Protein AF-A0A2M6ZYE4-F1 (afdb_monomer_lite)

pLDDT: mean 93.28, std 6.89, range [60.97, 98.62]

Sequence (142 aa):
IAAMAGGTSIGAAHPVAIGPSGGEMPEVMEKKVTEYSVAWIRGIAEERGRNVDWAESAVRESASLTDKDALEQNVIDIRADSLNSLLEQIDGMIVEIDGEEITLETKGYRVRENGMSLIERFLHAISDPNIAYILLSVGSLG

Foldseek 3Di:
DFEDEAPDKDFLQADADDDPVRDGDDPVVSVVVLVVQLVVQLVVCVVVVAQSVVSNCSHPVVDMDGNVVCCVRRVGVYYANDPVRVLVVQQQPWDADPNDTDGDHSPPDDDDDDDDDPVRVVVVQCVPVVSVVVVVVVVVVD

Secondary structure (DSSP, 8-state):
--EE-TT-EEE--------TT-PPPPHHHHHHHHHHHHHHHHHHHHHTT--HHHHHHHHHS--EEEHHHHHHTTS-SEE-SSHHHHHHHHTT-EEEETTEEEE---TTPPP---PPPHHHHHHHHHTSHHHHHHHHHHHHT-

Structure (mmCIF, N/CA/C/O backbone):
data_AF-A0A2M6ZYE4-F1
#
_entry.id   AF-A0A2M6ZYE4-F1
#
loop_
_atom_site.group_PDB
_atom_site.id
_atom_site.type_symbol
_atom_site.label_atom_id
_atom_site.label_alt_id
_atom_site.label_comp_id
_atom_site.label_asym_id
_atom_site.label_entity_id
_atom_site.label_seq_id
_atom_site.pdbx_PDB_ins_code
_atom_site.Cartn_x
_atom_site.Cartn_y
_atom_site.Cartn_z
_atom_site.occupancy
_atom_site.B_iso_or_equiv
_atom_site.auth_seq_id
_atom_site.auth_comp_id
_atom_site.auth_asym_id
_atom_site.auth_atom_id
_atom_site.pdbx_PDB_model_num
ATOM 1 N N . ILE A 1 1 ? -9.418 3.472 5.446 1.00 93.31 1 ILE A N 1
ATOM 2 C CA . ILE A 1 1 ? -8.734 2.494 6.320 1.00 93.31 1 ILE A CA 1
ATOM 3 C C . ILE A 1 1 ? -7.879 1.579 5.456 1.00 93.31 1 ILE A C 1
ATOM 5 O O . ILE A 1 1 ? -8.408 1.007 4.509 1.00 93.31 1 ILE A O 1
ATOM 9 N N . ALA A 1 2 ? -6.586 1.471 5.745 1.00 96.00 2 ALA A N 1
ATOM 10 C CA . ALA A 1 2 ? -5.660 0.526 5.128 1.00 96.00 2 ALA A CA 1
ATOM 11 C C . ALA A 1 2 ? -5.331 -0.587 6.131 1.00 96.00 2 ALA A C 1
ATOM 13 O O . ALA A 1 2 ? -4.981 -0.300 7.276 1.00 96.00 2 ALA A O 1
ATOM 14 N N . ALA A 1 3 ? -5.452 -1.847 5.712 1.00 97.50 3 ALA A N 1
ATOM 15 C CA . ALA A 1 3 ? -5.233 -2.997 6.580 1.00 97.50 3 ALA A CA 1
ATOM 16 C C . ALA A 1 3 ? -4.391 -4.079 5.898 1.00 97.50 3 ALA A C 1
ATOM 18 O O . ALA A 1 3 ? -4.515 -4.296 4.693 1.00 97.50 3 ALA A O 1
ATOM 19 N N . MET A 1 4 ? -3.568 -4.775 6.682 1.00 98.25 4 MET A N 1
ATOM 20 C CA . MET A 1 4 ? -2.747 -5.902 6.229 1.00 98.25 4 MET A CA 1
ATOM 21 C C . MET A 1 4 ? -2.965 -7.133 7.107 1.00 98.25 4 MET A C 1
ATOM 23 O O . MET A 1 4 ? -3.203 -7.028 8.311 1.00 98.25 4 MET A O 1
ATOM 27 N N . ALA A 1 5 ? -2.863 -8.313 6.497 1.00 97.88 5 ALA A N 1
ATOM 28 C CA . ALA A 1 5 ? -2.861 -9.577 7.222 1.00 97.88 5 ALA A CA 1
ATOM 29 C C . ALA A 1 5 ? -1.446 -9.946 7.681 1.00 97.88 5 ALA A C 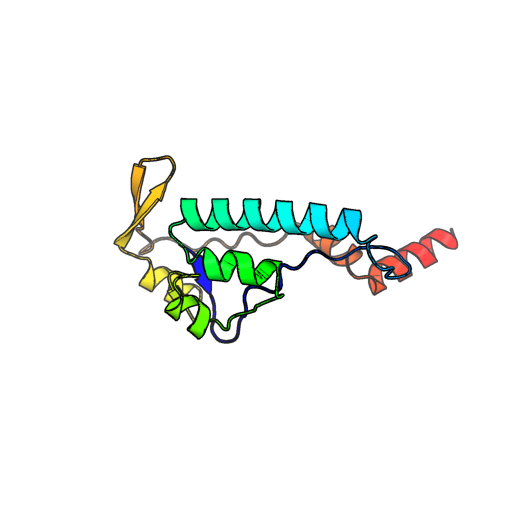1
ATOM 31 O O . ALA A 1 5 ? -0.456 -9.535 7.069 1.00 97.88 5 ALA A O 1
ATOM 32 N N . GLY A 1 6 ? -1.345 -10.751 8.739 1.00 96.31 6 GLY A N 1
ATOM 33 C CA . GLY A 1 6 ? -0.063 -11.257 9.220 1.00 96.31 6 GLY A CA 1
ATOM 34 C C . GLY A 1 6 ? 0.726 -11.993 8.134 1.00 96.31 6 GLY A C 1
ATOM 35 O O . GLY A 1 6 ? 0.194 -12.897 7.494 1.00 96.31 6 GLY A O 1
ATOM 36 N N . GLY A 1 7 ? 1.999 -11.631 7.949 1.00 95.94 7 GLY A N 1
ATOM 37 C CA . GLY A 1 7 ? 2.887 -12.263 6.969 1.00 95.94 7 GLY A CA 1
ATOM 38 C C . GLY A 1 7 ? 2.777 -11.704 5.547 1.00 95.94 7 GLY A C 1
ATOM 39 O O . GLY A 1 7 ? 3.369 -12.272 4.632 1.00 95.94 7 GLY A O 1
ATOM 40 N N . THR A 1 8 ? 2.035 -10.612 5.349 1.00 97.56 8 THR A N 1
ATOM 41 C CA . THR A 1 8 ? 2.003 -9.875 4.077 1.00 97.56 8 THR A CA 1
ATOM 42 C C . THR A 1 8 ? 3.063 -8.771 4.035 1.00 97.56 8 THR A C 1
ATOM 44 O O . THR A 1 8 ? 3.622 -8.382 5.063 1.00 97.56 8 THR A O 1
ATOM 47 N N . SER A 1 9 ? 3.346 -8.263 2.836 1.00 97.88 9 SER A N 1
ATOM 48 C CA . SER A 1 9 ? 4.264 -7.146 2.611 1.00 97.88 9 SER A CA 1
ATOM 49 C C . SER A 1 9 ? 3.651 -6.072 1.712 1.00 97.88 9 SER A C 1
ATOM 51 O O . SER A 1 9 ? 2.699 -6.326 0.972 1.00 97.88 9 SER A O 1
ATOM 53 N N . ILE A 1 10 ? 4.207 -4.863 1.788 1.00 98.12 10 ILE A N 1
ATOM 54 C CA . ILE A 1 10 ? 3.851 -3.714 0.947 1.00 98.12 10 ILE A CA 1
ATOM 55 C C . ILE A 1 10 ? 5.118 -2.934 0.572 1.00 98.12 10 ILE A C 1
ATOM 57 O O . ILE A 1 10 ? 6.051 -2.863 1.371 1.00 98.12 10 ILE A O 1
ATOM 61 N N . GLY A 1 11 ? 5.161 -2.353 -0.629 1.00 97.31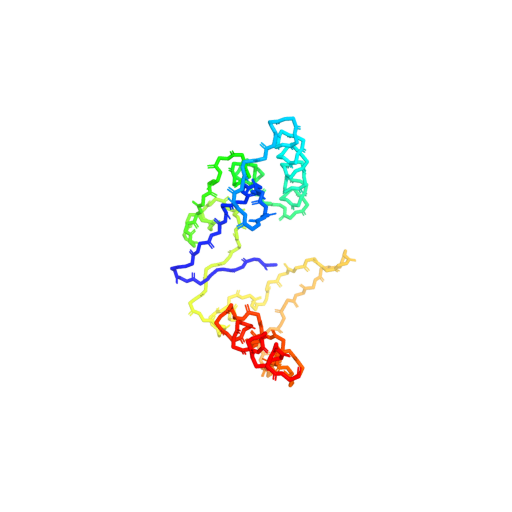 11 GLY A N 1
ATOM 62 C CA . GLY A 1 11 ? 6.307 -1.592 -1.139 1.00 97.31 11 GLY A CA 1
ATOM 63 C C . GLY A 1 11 ? 6.803 -2.129 -2.482 1.00 97.31 11 GLY A C 1
ATOM 64 O O . GLY A 1 11 ? 5.986 -2.546 -3.301 1.00 97.31 11 GLY A O 1
ATOM 65 N N . ALA A 1 12 ? 8.122 -2.103 -2.704 1.00 96.88 12 ALA A N 1
ATOM 66 C CA . ALA A 1 12 ? 8.778 -2.528 -3.949 1.00 96.88 12 ALA A CA 1
ATOM 67 C C . ALA A 1 12 ? 8.144 -1.905 -5.209 1.00 96.88 12 ALA A C 1
ATOM 69 O O . ALA A 1 12 ? 7.910 -2.574 -6.213 1.00 96.88 12 ALA A O 1
ATOM 70 N N . ALA A 1 13 ? 7.856 -0.606 -5.150 1.00 96.81 13 ALA A N 1
ATOM 71 C CA . ALA A 1 13 ? 7.135 0.128 -6.185 1.00 96.81 13 ALA A CA 1
ATOM 72 C C . ALA A 1 13 ? 8.067 0.755 -7.243 1.00 96.81 13 ALA A C 1
ATOM 74 O O . ALA A 1 13 ? 7.669 1.688 -7.943 1.00 96.81 13 ALA A O 1
ATOM 75 N N . HIS A 1 14 ? 9.312 0.281 -7.348 1.00 95.75 14 HIS A N 1
ATOM 76 C CA . HIS A 1 14 ? 10.268 0.794 -8.324 1.00 95.75 14 HIS A CA 1
ATOM 77 C C . HIS A 1 14 ? 9.818 0.448 -9.755 1.00 95.75 14 HIS A C 1
ATOM 79 O O . HIS A 1 14 ? 9.535 -0.722 -10.034 1.00 95.75 14 HIS A O 1
ATOM 85 N N . PRO A 1 15 ? 9.728 1.426 -10.675 1.00 93.56 15 PRO A N 1
ATOM 86 C CA . PRO A 1 15 ? 9.292 1.168 -12.042 1.00 93.56 15 PRO A CA 1
ATOM 87 C C . PRO A 1 15 ? 10.272 0.265 -12.793 1.00 93.56 15 PRO A C 1
ATOM 89 O O . PRO A 1 15 ? 11.482 0.457 -12.734 1.00 93.56 15 PRO A O 1
ATOM 92 N N . VAL A 1 16 ? 9.745 -0.685 -13.564 1.00 91.00 16 VAL A N 1
ATOM 93 C CA . VAL A 1 16 ? 10.547 -1.591 -14.400 1.00 91.00 16 VAL A CA 1
ATOM 94 C C . VAL A 1 16 ? 10.051 -1.585 -15.841 1.00 91.00 16 VAL A C 1
ATOM 96 O O . VAL A 1 16 ? 8.873 -1.343 -16.114 1.00 91.00 16 VAL A O 1
ATOM 99 N N . ALA A 1 17 ? 10.948 -1.852 -16.789 1.00 88.00 17 ALA A N 1
ATOM 100 C CA . ALA A 1 17 ? 10.570 -2.035 -18.184 1.00 88.00 17 ALA A CA 1
ATOM 101 C C . ALA A 1 17 ? 9.899 -3.403 -18.386 1.00 88.00 17 ALA A C 1
ATOM 103 O O . ALA A 1 17 ? 10.386 -4.428 -17.913 1.00 88.00 17 ALA A O 1
ATOM 104 N N . ILE A 1 18 ? 8.790 -3.422 -19.130 1.00 77.31 18 ILE A N 1
ATOM 105 C CA . ILE A 1 18 ? 8.085 -4.650 -19.512 1.00 77.31 18 ILE A CA 1
ATOM 106 C C . ILE A 1 18 ? 8.292 -4.872 -21.012 1.00 77.31 18 ILE A C 1
ATOM 108 O O . ILE A 1 18 ? 7.924 -4.031 -21.830 1.00 77.31 18 ILE A O 1
ATOM 112 N N . GLY A 1 19 ? 8.871 -6.014 -21.383 1.00 73.75 19 GLY A N 1
ATOM 113 C CA . GLY A 1 19 ? 9.073 -6.401 -22.778 1.00 73.75 19 GLY A CA 1
ATOM 114 C C . GLY A 1 19 ? 9.538 -7.855 -22.918 1.00 73.75 19 GLY A C 1
ATOM 115 O O . GLY A 1 19 ? 10.086 -8.407 -21.964 1.00 73.75 19 GLY A O 1
ATOM 116 N N . PRO A 1 20 ? 9.348 -8.487 -24.093 1.00 60.97 20 PRO A N 1
ATOM 117 C CA . PRO A 1 20 ? 9.603 -9.919 -24.314 1.00 60.97 20 PRO A CA 1
ATOM 118 C C . PRO A 1 20 ? 11.057 -10.359 -24.082 1.00 60.97 20 PRO A C 1
ATOM 120 O O . PRO A 1 20 ? 11.317 -11.544 -23.906 1.00 60.97 20 PRO A O 1
ATOM 123 N N . SER A 1 21 ? 12.000 -9.421 -24.064 1.00 62.53 21 SER A N 1
ATOM 124 C CA . SER A 1 21 ? 13.420 -9.658 -23.793 1.00 62.53 21 SER A CA 1
ATOM 125 C C . SER A 1 21 ? 13.889 -9.142 -22.426 1.00 62.53 21 SER A C 1
ATOM 127 O O . SER A 1 21 ? 15.079 -9.236 -22.148 1.00 62.53 21 SER A O 1
ATOM 129 N N . GLY A 1 22 ? 12.996 -8.606 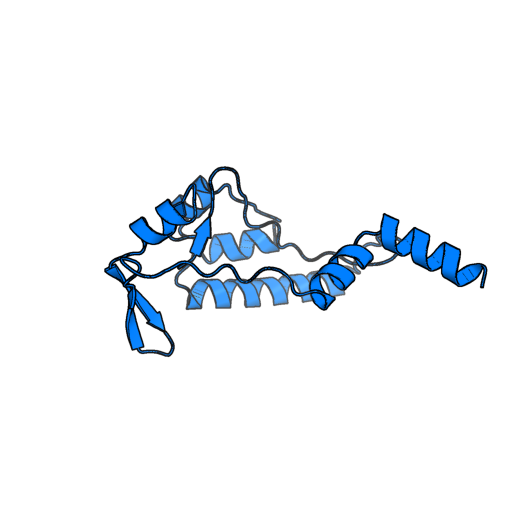-21.579 1.00 64.00 22 GLY A N 1
ATOM 130 C CA . GLY A 1 22 ? 13.362 -8.095 -20.249 1.00 64.00 22 GLY A CA 1
ATOM 131 C C . GLY A 1 22 ? 14.459 -7.025 -20.290 1.00 64.00 22 GLY A C 1
ATOM 132 O O . GLY A 1 22 ? 15.384 -7.064 -19.487 1.00 64.00 22 GLY A O 1
ATOM 133 N N . GLY A 1 23 ? 14.408 -6.134 -21.286 1.00 72.19 23 GLY A N 1
ATOM 134 C CA . GLY A 1 23 ? 15.452 -5.136 -21.519 1.00 72.19 23 GLY A CA 1
ATOM 135 C C . GLY A 1 23 ? 15.465 -4.015 -20.479 1.00 72.19 23 GLY A C 1
ATOM 136 O O . GLY A 1 23 ? 14.431 -3.684 -19.903 1.00 72.19 23 GLY A O 1
ATOM 137 N N . GLU A 1 24 ? 16.634 -3.407 -20.280 1.00 79.00 24 GLU A N 1
ATOM 138 C CA . GLU A 1 24 ? 16.806 -2.234 -19.419 1.00 79.00 24 GLU A CA 1
ATOM 139 C C . GLU A 1 24 ? 16.076 -1.009 -19.988 1.00 79.00 24 GLU A C 1
ATOM 141 O O . GLU A 1 24 ? 16.009 -0.792 -21.204 1.00 79.00 24 GLU A O 1
ATOM 146 N N . MET A 1 25 ? 15.522 -0.188 -19.096 1.00 85.25 25 MET A N 1
ATOM 147 C CA . MET A 1 25 ? 14.922 1.085 -19.477 1.00 85.25 25 MET A CA 1
ATOM 148 C C . MET A 1 25 ? 16.039 2.092 -19.794 1.00 85.25 25 MET A C 1
ATOM 150 O O . MET A 1 25 ? 16.998 2.179 -19.033 1.00 85.25 25 MET A O 1
ATOM 154 N N . PRO A 1 26 ? 15.950 2.890 -20.876 1.00 90.56 26 PRO A N 1
ATOM 155 C CA . PRO A 1 26 ? 16.921 3.957 -21.101 1.00 90.56 26 PRO A CA 1
ATOM 156 C C . PRO A 1 26 ? 16.969 4.911 -19.899 1.00 90.56 26 PRO A C 1
ATOM 158 O O . PRO A 1 26 ? 15.919 5.379 -19.464 1.00 90.56 26 PRO A O 1
ATOM 161 N N . GLU A 1 27 ? 18.164 5.271 -19.425 1.00 91.12 27 GLU A N 1
ATOM 162 C CA . GLU A 1 27 ? 18.382 6.051 -18.188 1.00 91.12 27 GLU A CA 1
ATOM 163 C C . GLU A 1 27 ? 17.528 7.335 -18.108 1.00 91.12 27 GLU A C 1
ATOM 165 O O . GLU A 1 27 ? 16.931 7.661 -17.083 1.00 91.12 27 GLU A O 1
ATOM 170 N N . VAL A 1 28 ? 17.400 8.067 -19.222 1.00 94.06 28 VAL A N 1
ATOM 171 C CA . VAL A 1 28 ? 16.574 9.290 -19.288 1.00 94.06 28 VAL A CA 1
ATOM 172 C C . VAL A 1 28 ? 15.090 8.991 -19.059 1.00 94.06 28 VAL A C 1
ATOM 174 O O . VAL A 1 28 ? 14.375 9.812 -18.483 1.00 94.06 28 VAL A O 1
ATOM 177 N N . MET A 1 29 ? 14.608 7.849 -19.548 1.00 92.56 29 MET A N 1
ATOM 178 C CA . MET A 1 29 ? 13.227 7.415 -19.366 1.00 92.56 29 MET A CA 1
ATOM 179 C C . MET A 1 29 ? 13.010 6.904 -17.945 1.00 92.56 29 MET A C 1
ATOM 181 O O . MET A 1 29 ? 12.065 7.355 -17.305 1.00 92.56 29 MET A O 1
ATOM 185 N N . GLU A 1 30 ? 13.915 6.066 -17.440 1.00 93.50 30 GLU A N 1
ATOM 186 C CA . GLU A 1 30 ? 13.899 5.570 -16.061 1.00 93.50 30 GLU A CA 1
ATOM 187 C C . GLU A 1 30 ? 13.804 6.729 -15.071 1.00 93.50 30 GLU A C 1
ATOM 189 O O . GLU A 1 30 ? 12.855 6.810 -14.295 1.00 93.50 30 GLU A O 1
ATOM 194 N N . LYS A 1 31 ? 14.698 7.717 -15.192 1.00 95.50 31 LYS A N 1
ATOM 195 C CA . LYS A 1 31 ? 14.672 8.909 -14.344 1.00 95.50 31 LYS A CA 1
ATOM 196 C C . LYS A 1 31 ? 13.325 9.626 -14.401 1.00 95.50 31 LYS A C 1
ATOM 198 O O . LYS A 1 31 ? 12.769 9.967 -13.365 1.00 95.50 31 LYS A O 1
ATOM 203 N N . LYS A 1 32 ? 12.772 9.860 -15.595 1.00 96.06 32 LYS A N 1
ATOM 204 C CA . LYS A 1 32 ? 11.481 10.557 -15.740 1.00 96.06 32 LYS A CA 1
ATOM 205 C C . LYS A 1 32 ? 10.329 9.790 -15.094 1.00 96.06 32 LYS A C 1
ATOM 207 O O . LYS A 1 32 ? 9.495 10.409 -14.438 1.00 96.06 32 LYS A O 1
ATOM 212 N N . VAL A 1 33 ? 10.277 8.473 -15.292 1.00 96.44 33 VAL A N 1
ATOM 213 C CA . VAL A 1 33 ? 9.218 7.618 -14.742 1.00 96.44 33 VAL A CA 1
ATOM 214 C C . VAL A 1 33 ? 9.345 7.526 -13.223 1.00 96.44 33 VAL A C 1
ATOM 216 O O . VAL A 1 33 ? 8.339 7.661 -12.528 1.00 96.44 33 VAL A O 1
ATOM 219 N N . THR A 1 34 ? 10.562 7.381 -12.699 1.00 97.19 34 THR A N 1
ATOM 220 C CA . THR A 1 34 ? 10.829 7.350 -11.257 1.00 97.19 34 THR A CA 1
ATOM 221 C C . THR A 1 34 ? 10.468 8.675 -10.593 1.00 97.19 34 THR A C 1
ATOM 223 O O . THR A 1 34 ? 9.706 8.665 -9.633 1.00 97.19 34 THR A O 1
ATOM 226 N N . GLU A 1 35 ? 10.909 9.824 -11.122 1.00 98.12 35 GLU A N 1
ATOM 227 C CA . GLU A 1 35 ? 10.552 11.138 -10.555 1.00 98.12 35 GLU A CA 1
ATOM 228 C C . GLU A 1 35 ? 9.036 11.379 -10.555 1.00 98.12 35 GLU A C 1
ATOM 230 O O . GLU A 1 35 ? 8.479 11.863 -9.569 1.00 98.12 35 GLU A O 1
ATOM 235 N N . TYR A 1 36 ? 8.347 11.005 -11.638 1.00 98.19 36 TYR A N 1
ATOM 236 C CA . TYR A 1 36 ? 6.889 11.095 -11.695 1.00 98.19 36 TYR A CA 1
ATOM 237 C C . TYR A 1 36 ? 6.221 10.190 -10.652 1.00 98.19 36 TYR A C 1
ATOM 239 O O . TYR A 1 36 ? 5.333 10.636 -9.928 1.00 98.19 36 TYR A O 1
ATOM 247 N N . SER A 1 37 ? 6.666 8.937 -10.548 1.00 98.31 37 SER A N 1
ATOM 248 C CA . SER A 1 37 ? 6.103 7.952 -9.617 1.00 98.31 37 SER A CA 1
ATOM 249 C C . SER A 1 37 ? 6.318 8.366 -8.161 1.00 98.31 37 SER A C 1
ATOM 251 O O . SER A 1 37 ? 5.412 8.212 -7.348 1.00 98.31 37 SER A O 1
ATOM 253 N N . VAL A 1 38 ? 7.474 8.963 -7.845 1.00 98.56 38 VAL A N 1
ATOM 254 C CA . VAL A 1 38 ? 7.764 9.550 -6.529 1.00 98.56 38 VAL A CA 1
ATOM 255 C C . VAL A 1 38 ? 6.808 10.696 -6.223 1.00 98.56 38 VAL A C 1
ATOM 257 O O . VAL A 1 38 ? 6.176 10.696 -5.171 1.00 98.56 38 VAL A O 1
ATOM 260 N N . ALA A 1 39 ? 6.654 11.660 -7.134 1.00 98.62 39 ALA A N 1
ATOM 261 C CA . ALA A 1 39 ? 5.723 12.767 -6.922 1.00 98.62 39 ALA A CA 1
ATOM 262 C C . ALA A 1 39 ? 4.281 12.267 -6.724 1.00 98.62 39 ALA A C 1
ATOM 264 O O . ALA A 1 39 ? 3.562 12.758 -5.855 1.00 98.62 39 ALA A O 1
ATOM 265 N N . TRP A 1 40 ? 3.878 11.256 -7.497 1.00 98.50 40 TRP A N 1
ATOM 266 C CA . TRP A 1 40 ? 2.545 10.671 -7.424 1.00 98.50 40 TRP A CA 1
ATOM 267 C C . TRP A 1 40 ? 2.289 9.937 -6.102 1.00 98.50 40 TRP A C 1
ATOM 269 O O . TRP A 1 40 ? 1.297 10.225 -5.432 1.00 98.50 40 TRP A O 1
ATOM 279 N N . ILE A 1 41 ? 3.187 9.036 -5.684 1.00 98.44 41 ILE A N 1
ATOM 280 C CA . ILE A 1 41 ? 3.004 8.270 -4.443 1.00 98.44 41 ILE A CA 1
ATOM 281 C C . ILE A 1 41 ? 3.086 9.166 -3.203 1.00 98.44 41 ILE A C 1
ATOM 283 O O . ILE A 1 41 ? 2.337 8.954 -2.251 1.00 98.44 41 ILE A O 1
ATOM 287 N N . ARG A 1 42 ? 3.938 10.201 -3.229 1.00 98.56 42 ARG A N 1
ATOM 288 C CA . ARG A 1 42 ? 4.011 11.203 -2.160 1.00 98.56 42 ARG A CA 1
ATOM 289 C C . ARG A 1 42 ? 2.693 11.955 -2.022 1.00 98.56 42 ARG A C 1
ATOM 291 O O . ARG A 1 42 ? 2.192 12.054 -0.911 1.00 98.56 42 ARG A O 1
ATOM 298 N N . GLY A 1 43 ? 2.100 12.401 -3.133 1.00 98.38 43 GLY A N 1
ATOM 299 C CA . GLY A 1 43 ? 0.796 13.071 -3.119 1.00 98.38 43 GLY A CA 1
ATOM 300 C C . GLY A 1 43 ? -0.310 12.194 -2.524 1.00 98.38 43 GLY A C 1
ATOM 301 O O . GLY A 1 43 ? -1.074 12.659 -1.683 1.00 98.38 43 GLY A O 1
ATOM 302 N N . ILE A 1 44 ? -0.342 10.902 -2.878 1.00 97.19 44 ILE A N 1
ATOM 303 C CA . ILE A 1 44 ? -1.275 9.938 -2.271 1.00 97.19 44 ILE A CA 1
ATOM 304 C C . ILE A 1 44 ? -1.007 9.795 -0.767 1.00 97.19 44 ILE A C 1
ATOM 306 O O . ILE A 1 44 ? -1.947 9.791 0.024 1.00 97.19 44 ILE A O 1
ATOM 310 N N . ALA A 1 45 ? 0.255 9.657 -0.356 1.00 98.00 45 ALA A N 1
ATOM 311 C CA . ALA A 1 45 ? 0.606 9.510 1.052 1.00 98.00 45 ALA A CA 1
ATOM 312 C C . ALA A 1 45 ? 0.218 10.755 1.868 1.00 98.00 45 ALA A C 1
ATOM 314 O O . ALA A 1 45 ? -0.371 10.608 2.934 1.00 98.00 45 ALA A O 1
ATOM 315 N N . GLU A 1 46 ? 0.475 11.957 1.349 1.00 97.69 46 GLU A N 1
ATOM 316 C CA . GLU A 1 46 ? 0.108 13.235 1.970 1.00 97.69 46 GLU A CA 1
ATOM 317 C C . GLU A 1 46 ? -1.413 13.368 2.129 1.00 97.69 46 GLU A C 1
ATOM 319 O O . GLU A 1 46 ? -1.891 13.614 3.236 1.00 97.69 46 GLU A O 1
ATOM 324 N N . GLU A 1 47 ? -2.183 13.119 1.064 1.00 94.69 47 GLU A N 1
ATOM 325 C CA . GLU A 1 47 ? -3.654 13.165 1.089 1.00 94.69 47 GLU A CA 1
ATOM 326 C C . GLU A 1 47 ? -4.247 12.160 2.089 1.00 94.69 47 GLU A C 1
ATOM 328 O O . GLU A 1 47 ? -5.269 12.414 2.722 1.00 94.69 47 GLU A O 1
ATOM 333 N N . ARG A 1 48 ? -3.590 11.009 2.263 1.00 93.31 48 ARG A N 1
ATOM 334 C CA . ARG A 1 48 ? -4.034 9.933 3.159 1.00 93.31 48 ARG A CA 1
ATOM 335 C C . ARG A 1 48 ? -3.434 10.015 4.567 1.00 93.31 48 ARG A C 1
ATOM 337 O O . ARG A 1 48 ? -3.693 9.109 5.359 1.00 93.31 48 ARG A O 1
ATOM 344 N N . GLY A 1 49 ? -2.624 11.033 4.873 1.00 95.19 49 GLY A N 1
ATOM 345 C CA . GLY A 1 49 ? -1.959 11.185 6.174 1.00 95.19 49 GLY A CA 1
ATOM 346 C C . GLY A 1 49 ? -0.972 10.059 6.512 1.00 95.19 49 GLY A C 1
ATOM 347 O O . GLY A 1 49 ? -0.855 9.658 7.672 1.00 95.19 49 GLY A O 1
ATOM 348 N N . ARG A 1 50 ? -0.292 9.508 5.502 1.00 97.62 50 ARG A N 1
ATOM 349 C CA . ARG A 1 50 ? 0.671 8.400 5.616 1.00 97.62 50 ARG A CA 1
ATOM 350 C C . ARG A 1 50 ? 2.108 8.880 5.591 1.00 97.62 50 ARG A C 1
ATOM 352 O O . ARG A 1 50 ? 2.403 10.015 5.236 1.00 97.62 50 ARG A O 1
ATOM 359 N N . ASN A 1 51 ? 3.015 7.979 5.950 1.00 98.25 51 ASN A N 1
ATOM 360 C CA . ASN A 1 51 ? 4.447 8.232 5.900 1.00 98.25 51 ASN A CA 1
ATOM 361 C C . ASN A 1 51 ? 4.942 8.455 4.462 1.00 98.2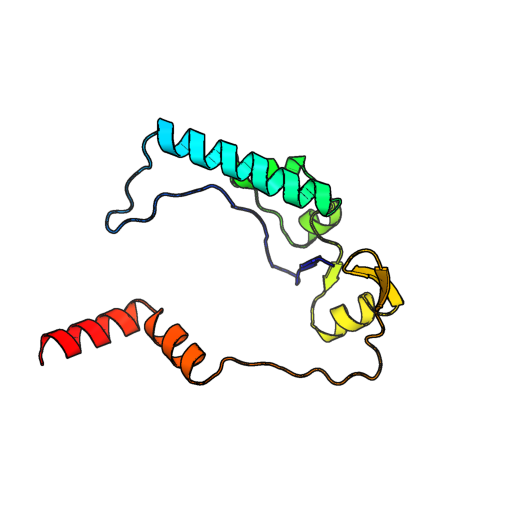5 51 ASN A C 1
ATOM 363 O O . ASN A 1 51 ? 5.130 7.522 3.680 1.00 98.25 51 ASN A O 1
ATOM 367 N N . VAL A 1 52 ? 5.141 9.731 4.144 1.00 98.56 52 VAL A N 1
ATOM 368 C CA . VAL A 1 52 ? 5.539 10.231 2.826 1.00 98.56 52 VAL A CA 1
ATOM 369 C C . VAL A 1 52 ? 6.975 9.838 2.481 1.00 98.56 52 VAL A C 1
ATOM 371 O O . VAL A 1 52 ? 7.255 9.489 1.335 1.00 98.56 52 VAL A O 1
ATOM 374 N N . ASP A 1 53 ? 7.872 9.852 3.467 1.00 98.38 53 ASP A N 1
ATOM 375 C CA . ASP A 1 53 ? 9.286 9.527 3.265 1.00 98.38 53 ASP A CA 1
ATOM 376 C C . ASP A 1 53 ? 9.456 8.046 2.919 1.00 98.38 53 ASP A C 1
ATOM 378 O O . ASP A 1 53 ? 10.164 7.690 1.974 1.00 98.38 53 ASP A O 1
ATOM 382 N N . TRP A 1 54 ? 8.731 7.175 3.626 1.00 98.31 54 TRP A N 1
ATOM 383 C CA . TRP A 1 54 ? 8.674 5.765 3.266 1.00 98.31 54 TRP A CA 1
ATOM 384 C C . TRP A 1 54 ? 8.059 5.559 1.877 1.00 98.31 54 TRP A C 1
ATOM 386 O O . TRP A 1 54 ? 8.588 4.780 1.087 1.00 98.31 54 TRP A O 1
ATOM 396 N N . ALA A 1 55 ? 6.967 6.260 1.556 1.00 98.38 55 ALA A N 1
ATOM 397 C CA . ALA A 1 55 ? 6.306 6.131 0.259 1.00 98.38 55 ALA A CA 1
ATOM 398 C C . ALA A 1 55 ? 7.253 6.476 -0.906 1.00 98.38 55 ALA A C 1
ATOM 400 O O . ALA A 1 55 ? 7.270 5.782 -1.923 1.00 98.38 55 ALA A O 1
ATOM 401 N N . GLU A 1 56 ? 8.092 7.502 -0.744 1.00 98.50 56 GLU A N 1
ATOM 402 C CA . GLU A 1 56 ? 9.153 7.827 -1.698 1.00 98.50 56 GLU A CA 1
ATOM 403 C C . GLU A 1 56 ? 10.227 6.731 -1.776 1.00 98.50 56 GLU A C 1
ATOM 405 O O . GLU A 1 56 ? 10.581 6.299 -2.877 1.00 98.50 56 GLU A O 1
ATOM 410 N N . SER A 1 57 ? 10.717 6.246 -0.631 1.00 98.44 57 SER A N 1
ATOM 411 C CA . SER A 1 57 ? 11.707 5.159 -0.563 1.00 98.44 57 SER A CA 1
ATOM 412 C C . SER A 1 57 ? 11.195 3.866 -1.219 1.00 98.44 57 SER A C 1
ATOM 414 O O . SER A 1 57 ? 11.939 3.192 -1.935 1.00 98.44 57 SER A O 1
ATOM 416 N N . ALA A 1 58 ? 9.901 3.554 -1.095 1.00 98.31 58 ALA A N 1
ATOM 417 C CA . ALA A 1 58 ? 9.285 2.403 -1.756 1.00 98.31 58 ALA A CA 1
ATOM 418 C C . ALA A 1 58 ? 9.430 2.453 -3.287 1.00 98.31 58 ALA A C 1
ATOM 420 O O . ALA A 1 58 ? 9.543 1.404 -3.924 1.00 98.31 58 ALA A O 1
ATOM 421 N N . VAL A 1 59 ? 9.464 3.657 -3.869 1.00 98.31 59 VAL A N 1
ATOM 422 C CA . VAL A 1 59 ? 9.688 3.870 -5.303 1.00 98.31 59 VAL A CA 1
ATOM 423 C C . VAL A 1 59 ? 11.174 3.981 -5.621 1.00 98.31 59 VAL A C 1
ATOM 425 O O . VAL A 1 59 ? 11.645 3.284 -6.508 1.00 98.31 59 VAL A O 1
ATOM 428 N N . ARG A 1 60 ? 11.945 4.832 -4.936 1.00 97.94 60 ARG A N 1
ATOM 429 C CA . ARG A 1 60 ? 13.356 5.074 -5.300 1.00 97.94 60 ARG A CA 1
ATOM 430 C C . ARG A 1 60 ? 14.276 3.908 -4.967 1.00 97.94 60 ARG A C 1
ATOM 432 O O . ARG A 1 60 ? 15.183 3.613 -5.735 1.00 97.94 60 ARG A O 1
ATOM 439 N N . GLU A 1 61 ? 14.039 3.262 -3.836 1.00 97.69 61 GLU A N 1
ATOM 440 C CA . GLU A 1 61 ? 14.953 2.295 -3.222 1.00 97.69 61 GLU A CA 1
ATOM 441 C C . GLU A 1 61 ? 14.364 0.881 -3.206 1.00 97.69 61 GLU A C 1
ATOM 443 O O . GLU A 1 61 ? 14.970 -0.041 -2.667 1.00 97.69 61 GLU A O 1
ATOM 448 N N . SER A 1 62 ? 13.178 0.691 -3.799 1.00 97.19 62 SER A N 1
ATOM 449 C CA . SER A 1 62 ? 12.418 -0.565 -3.732 1.00 97.19 62 SER A CA 1
ATOM 450 C C . SER A 1 62 ? 12.131 -1.025 -2.297 1.00 97.19 62 SER A C 1
ATOM 452 O O . SER A 1 62 ? 11.968 -2.224 -2.048 1.00 97.19 62 SER A O 1
ATOM 454 N N . ALA A 1 63 ? 12.070 -0.093 -1.340 1.00 98.06 63 ALA A N 1
ATOM 455 C CA . ALA A 1 63 ? 11.830 -0.440 0.052 1.00 98.06 63 ALA A CA 1
ATOM 456 C C . ALA A 1 63 ? 10.505 -1.193 0.210 1.00 98.06 63 ALA A C 1
ATOM 458 O O . ALA A 1 63 ? 9.510 -0.911 -0.460 1.00 98.06 63 ALA A O 1
ATOM 459 N N . SER A 1 64 ? 10.512 -2.180 1.098 1.00 98.06 64 SER A N 1
ATOM 460 C CA . SER A 1 64 ? 9.357 -3.012 1.419 1.00 98.06 64 SER A CA 1
ATOM 461 C C . SER A 1 64 ? 9.250 -3.166 2.923 1.00 98.06 64 SER A C 1
ATOM 463 O O . SER A 1 64 ? 10.268 -3.270 3.604 1.00 98.06 64 SER A O 1
ATOM 465 N N . LEU A 1 65 ? 8.023 -3.205 3.428 1.00 98.50 65 LEU A N 1
ATOM 466 C CA . LEU A 1 65 ? 7.731 -3.402 4.842 1.00 98.50 65 LEU A CA 1
ATOM 467 C C . LEU A 1 65 ? 6.943 -4.681 5.058 1.00 98.50 65 LEU A C 1
ATOM 469 O O . LEU A 1 65 ? 6.134 -5.082 4.216 1.00 98.50 65 LEU A O 1
ATOM 473 N N . THR A 1 66 ? 7.170 -5.291 6.218 1.00 98.44 66 THR A N 1
ATOM 474 C CA . THR A 1 66 ? 6.267 -6.305 6.761 1.00 98.44 66 THR A CA 1
ATOM 475 C C . THR A 1 66 ? 4.984 -5.647 7.265 1.00 98.44 66 THR A C 1
ATOM 477 O O . THR A 1 66 ? 4.937 -4.438 7.493 1.00 98.44 66 THR A O 1
ATOM 480 N N . ASP A 1 67 ? 3.949 -6.448 7.509 1.00 98.00 67 ASP A N 1
ATOM 481 C CA . ASP A 1 67 ? 2.705 -5.996 8.137 1.00 98.00 67 ASP A CA 1
ATOM 482 C C . ASP A 1 67 ? 2.912 -5.266 9.480 1.00 98.00 67 ASP A C 1
ATOM 484 O O . ASP A 1 67 ? 2.125 -4.385 9.825 1.00 98.00 67 ASP A O 1
ATOM 488 N N . LYS A 1 68 ? 3.976 -5.594 10.227 1.00 98.19 68 LYS A N 1
ATOM 489 C CA . LYS A 1 68 ? 4.308 -4.937 11.500 1.00 98.19 68 LYS A CA 1
ATOM 490 C C . LYS A 1 68 ? 4.962 -3.581 11.280 1.00 98.19 68 LYS A C 1
ATOM 492 O O . LYS A 1 68 ? 4.474 -2.586 11.806 1.00 98.19 68 LYS A O 1
ATOM 497 N N . ASP A 1 69 ? 6.012 -3.537 10.462 1.00 98.31 69 ASP A N 1
ATOM 498 C CA . ASP A 1 69 ? 6.742 -2.293 10.206 1.00 98.31 69 ASP A CA 1
ATOM 499 C C . ASP A 1 69 ? 5.849 -1.274 9.487 1.00 98.31 69 ASP A C 1
ATOM 501 O O . ASP A 1 69 ? 5.943 -0.079 9.743 1.00 98.31 69 ASP A O 1
ATOM 505 N N . ALA A 1 70 ? 4.946 -1.739 8.615 1.00 98.50 70 ALA A N 1
ATOM 506 C CA . ALA A 1 70 ? 3.972 -0.887 7.942 1.00 98.50 70 ALA A CA 1
ATOM 507 C C . ALA A 1 70 ? 3.007 -0.218 8.933 1.00 98.50 70 ALA A C 1
ATOM 509 O O . ALA A 1 70 ? 2.645 0.945 8.750 1.00 98.50 70 ALA A O 1
ATOM 510 N N . LEU A 1 71 ? 2.597 -0.924 9.989 1.00 98.19 71 LEU A N 1
ATOM 511 C CA . LEU A 1 71 ? 1.773 -0.344 11.047 1.00 98.19 71 LEU A CA 1
ATOM 512 C C . LEU A 1 71 ? 2.587 0.647 11.891 1.00 98.19 71 LEU A C 1
ATOM 514 O O . LEU A 1 71 ? 2.150 1.773 12.112 1.00 98.19 71 LEU A O 1
ATOM 518 N N . GLU A 1 72 ? 3.790 0.251 12.315 1.00 98.31 72 GLU A N 1
ATOM 519 C CA . GLU A 1 72 ? 4.684 1.083 13.133 1.00 98.31 72 GLU A CA 1
ATOM 520 C C . GLU A 1 72 ? 5.082 2.386 12.429 1.00 98.31 72 GLU A C 1
ATOM 522 O O . GLU A 1 72 ? 5.175 3.437 13.062 1.00 98.31 72 GLU A O 1
ATOM 527 N N . GLN A 1 73 ? 5.274 2.335 11.111 1.00 98.25 73 GLN A N 1
ATOM 528 C CA . GLN A 1 73 ? 5.652 3.484 10.296 1.00 98.25 73 GLN A CA 1
ATOM 529 C C . GLN A 1 73 ? 4.454 4.270 9.752 1.00 98.25 73 GLN A C 1
ATOM 531 O O . GLN A 1 73 ? 4.666 5.126 8.901 1.00 98.25 73 GLN A O 1
ATOM 536 N N . ASN A 1 74 ? 3.220 4.024 10.210 1.00 98.12 74 ASN A N 1
ATOM 537 C CA . ASN A 1 74 ? 2.008 4.706 9.729 1.00 98.12 74 ASN A CA 1
ATOM 538 C C . ASN A 1 74 ? 1.829 4.634 8.192 1.00 98.12 74 ASN A C 1
ATOM 540 O O . ASN A 1 74 ? 1.490 5.609 7.515 1.00 98.12 74 ASN A O 1
ATOM 544 N N . VAL A 1 75 ? 2.083 3.459 7.622 1.00 98.25 75 VAL A N 1
ATOM 545 C CA . VAL A 1 75 ? 1.758 3.123 6.227 1.00 98.25 75 VAL A CA 1
ATOM 546 C C . VAL A 1 75 ? 0.359 2.510 6.135 1.00 98.25 75 VAL A C 1
ATOM 548 O O . VAL A 1 75 ? -0.357 2.732 5.159 1.00 98.25 75 VAL A O 1
ATOM 551 N N . ILE A 1 76 ? -0.056 1.790 7.177 1.00 98.19 76 ILE A N 1
ATOM 552 C CA . ILE A 1 76 ? -1.395 1.209 7.332 1.00 98.19 76 ILE A CA 1
ATOM 553 C C . ILE A 1 76 ? -1.996 1.596 8.686 1.00 98.19 76 ILE A C 1
ATOM 555 O O . ILE A 1 76 ? -1.279 2.037 9.578 1.00 98.19 76 ILE A O 1
ATOM 559 N N . ASP A 1 77 ? -3.306 1.403 8.852 1.00 97.25 77 ASP A N 1
ATOM 560 C CA . ASP A 1 77 ? -3.998 1.651 10.124 1.00 97.25 77 ASP A CA 1
ATOM 561 C C . ASP A 1 77 ? -4.013 0.424 11.031 1.00 97.25 77 ASP A C 1
ATOM 563 O O . ASP A 1 77 ? -4.001 0.549 12.253 1.00 97.25 77 ASP A O 1
ATOM 567 N N . ILE A 1 78 ? -4.159 -0.766 10.435 1.00 97.81 78 ILE A N 1
ATOM 568 C CA . ILE A 1 78 ? -4.550 -1.970 11.170 1.00 97.81 78 ILE A CA 1
ATOM 569 C C . ILE A 1 78 ? -3.852 -3.206 10.616 1.00 97.81 78 ILE A C 1
ATOM 571 O O . ILE A 1 78 ? -3.780 -3.434 9.407 1.00 97.81 78 ILE A O 1
ATOM 575 N N . ARG A 1 79 ? -3.440 -4.075 11.535 1.00 97.88 79 ARG A N 1
ATOM 576 C CA . ARG A 1 79 ? -3.096 -5.464 11.248 1.00 97.88 79 ARG A CA 1
ATOM 577 C C . ARG A 1 79 ? -4.256 -6.367 11.673 1.00 97.88 79 ARG A C 1
ATOM 579 O O . ARG A 1 79 ? -4.676 -6.327 12.827 1.00 97.88 79 ARG A O 1
ATOM 586 N N . ALA A 1 80 ? -4.773 -7.189 10.765 1.00 97.31 80 ALA A N 1
ATOM 587 C CA . ALA A 1 80 ? -5.901 -8.079 11.043 1.00 97.31 80 ALA A CA 1
ATOM 588 C C . ALA A 1 80 ? -5.680 -9.472 10.443 1.00 97.31 80 ALA A C 1
ATOM 590 O O . ALA A 1 80 ? -5.496 -9.618 9.239 1.00 97.31 80 ALA A O 1
ATOM 591 N N . ASP A 1 81 ? -5.746 -10.515 11.271 1.00 94.19 81 ASP A N 1
ATOM 592 C CA . ASP A 1 81 ? -5.461 -11.893 10.840 1.00 94.19 81 ASP A CA 1
ATOM 593 C C . ASP A 1 81 ? -6.654 -12.567 10.118 1.00 94.19 81 ASP A C 1
ATOM 595 O O . ASP A 1 81 ? -6.546 -13.692 9.633 1.00 94.19 81 ASP A O 1
ATOM 599 N N . SER A 1 82 ? -7.814 -11.903 10.042 1.00 93.69 82 SER A N 1
ATOM 600 C CA . SER A 1 82 ? -8.988 -12.366 9.289 1.00 93.69 82 SER A CA 1
ATOM 601 C C . SER A 1 82 ? -9.958 -11.222 8.984 1.00 93.69 82 SER A C 1
ATOM 603 O O . SER A 1 82 ? -9.904 -10.171 9.623 1.00 93.69 82 SER A O 1
ATOM 605 N N . LEU A 1 83 ? -10.904 -11.452 8.064 1.00 92.25 83 LEU A N 1
ATOM 606 C CA . LEU A 1 83 ? -11.986 -10.500 7.788 1.00 92.25 83 LEU A CA 1
ATOM 607 C C . LEU A 1 83 ? -12.825 -10.206 9.040 1.00 92.25 83 LEU A C 1
ATOM 609 O O . LEU A 1 83 ? -13.128 -9.049 9.300 1.00 92.25 83 LEU A O 1
ATOM 613 N N . ASN A 1 84 ? -13.157 -11.221 9.844 1.00 92.94 84 ASN A N 1
ATOM 614 C CA . ASN A 1 84 ? -13.923 -11.014 11.078 1.00 92.94 84 ASN A CA 1
ATOM 615 C C . ASN A 1 84 ? -13.159 -10.123 12.065 1.00 92.94 84 ASN A C 1
ATOM 617 O O . ASN A 1 84 ? -13.722 -9.164 12.579 1.00 92.94 84 ASN A O 1
ATOM 621 N N . SER A 1 85 ? -11.863 -10.389 12.261 1.00 94.81 85 SER A N 1
ATOM 622 C CA . SER A 1 85 ? -11.006 -9.559 13.115 1.00 94.81 85 SER A CA 1
ATOM 623 C C . SER A 1 85 ? -10.893 -8.123 12.598 1.00 94.81 85 SER A C 1
ATOM 625 O O . SER A 1 85 ? -10.874 -7.191 13.397 1.00 94.81 85 SER A O 1
ATOM 627 N N . LEU A 1 86 ? -10.838 -7.921 11.278 1.00 95.81 86 LEU A N 1
ATOM 628 C CA . LEU A 1 86 ? -10.844 -6.584 10.688 1.00 95.81 86 LEU A CA 1
ATOM 629 C C . LEU A 1 86 ? -12.167 -5.863 10.966 1.00 95.81 86 LEU A C 1
ATOM 631 O O . LEU A 1 86 ? -12.148 -4.730 11.431 1.00 95.81 86 LEU A O 1
ATOM 635 N N . LEU A 1 87 ? -13.301 -6.521 10.704 1.00 94.88 87 LEU A N 1
ATOM 636 C CA . LEU A 1 87 ? -14.633 -5.948 10.909 1.00 94.88 87 LEU A CA 1
ATOM 637 C C . LEU A 1 87 ? -14.864 -5.566 12.373 1.00 94.88 87 LEU A C 1
ATOM 639 O O . LEU A 1 87 ? -15.400 -4.493 12.628 1.00 94.88 87 LEU A O 1
ATOM 643 N N . GLU A 1 88 ? -14.426 -6.401 13.318 1.00 94.38 88 GLU A N 1
ATOM 644 C CA . GLU A 1 88 ? -14.486 -6.101 14.753 1.00 94.38 88 GLU A CA 1
ATOM 645 C C . GLU A 1 88 ? -13.628 -4.891 15.139 1.00 94.38 88 GLU A C 1
ATOM 647 O O . GLU A 1 88 ? -14.063 -4.081 15.952 1.00 94.38 88 GLU A O 1
ATOM 652 N N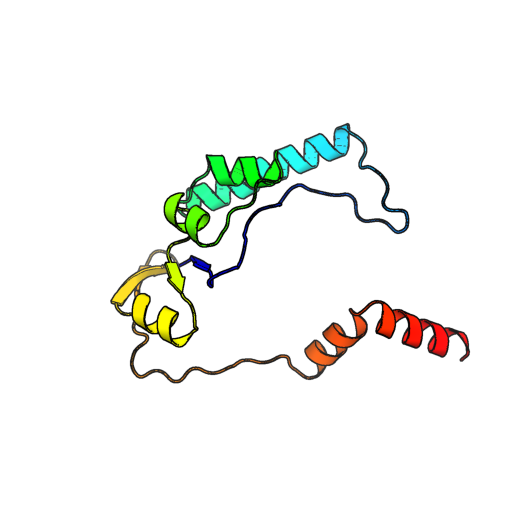 . GLN A 1 89 ? -12.430 -4.757 14.561 1.00 96.19 89 GLN A N 1
ATOM 653 C CA . GLN A 1 89 ? -11.518 -3.651 14.863 1.00 96.19 89 GLN A CA 1
ATOM 654 C C . GLN A 1 89 ? -11.998 -2.312 14.296 1.00 96.19 89 GLN A C 1
ATOM 656 O O . GLN A 1 89 ? -11.804 -1.289 14.946 1.00 96.19 89 GLN A O 1
ATOM 661 N N . ILE A 1 90 ? -12.607 -2.305 13.105 1.00 95.94 90 ILE A N 1
ATOM 662 C CA . ILE A 1 90 ? -13.063 -1.064 12.455 1.00 95.94 90 ILE A CA 1
ATOM 663 C C . ILE A 1 90 ? -14.462 -0.615 12.895 1.00 95.94 90 ILE A C 1
ATOM 665 O O . ILE A 1 90 ? -14.876 0.486 12.542 1.00 95.94 90 ILE A O 1
ATOM 669 N N . ASP A 1 91 ? -15.202 -1.443 13.639 1.00 95.75 91 ASP A N 1
ATOM 670 C CA . ASP A 1 91 ? -16.519 -1.078 14.172 1.00 95.75 91 ASP A CA 1
ATOM 671 C C . ASP A 1 91 ? -16.409 0.145 15.097 1.00 95.75 91 ASP A C 1
ATOM 673 O O . ASP A 1 91 ? -15.615 0.171 16.037 1.00 95.75 91 ASP A O 1
ATOM 677 N N . GLY A 1 92 ? -17.214 1.170 14.833 1.00 95.19 92 GLY A N 1
ATOM 678 C CA . GLY A 1 92 ? -17.210 2.437 15.559 1.00 95.19 92 GLY A CA 1
ATOM 679 C C . GLY A 1 92 ? -16.104 3.415 15.151 1.00 95.19 92 GLY A C 1
ATOM 680 O O . GLY A 1 92 ? -16.064 4.518 15.694 1.00 95.19 92 GLY A O 1
ATOM 681 N N . MET A 1 93 ? -15.221 3.066 14.206 1.00 95.62 93 MET A N 1
ATOM 682 C CA . MET A 1 93 ? -14.254 4.028 13.668 1.00 95.62 93 MET A CA 1
ATOM 683 C C . MET A 1 93 ? -14.960 5.108 12.846 1.00 95.62 93 MET A C 1
ATOM 685 O O . MET A 1 93 ? -15.882 4.815 12.086 1.00 95.62 93 MET A O 1
ATOM 689 N N . ILE A 1 94 ? -14.492 6.350 12.966 1.00 95.00 94 ILE A N 1
ATOM 690 C CA . ILE A 1 94 ? -14.943 7.470 12.137 1.00 95.00 94 ILE A CA 1
ATOM 691 C C . ILE A 1 94 ? -14.008 7.572 10.934 1.00 95.00 94 ILE A C 1
ATOM 693 O O . ILE A 1 94 ? -12.786 7.594 11.091 1.00 95.00 94 ILE A O 1
ATOM 697 N N . VAL A 1 95 ? -14.580 7.606 9.735 1.00 93.31 95 VAL A N 1
ATOM 698 C CA . VAL A 1 95 ? -13.854 7.779 8.476 1.00 93.31 95 VAL A CA 1
ATOM 699 C C . VAL A 1 95 ? -14.449 8.932 7.686 1.00 93.31 95 VAL A C 1
ATOM 701 O O . VAL A 1 95 ? -15.655 9.151 7.724 1.00 93.31 95 VAL A O 1
ATOM 704 N N . GLU A 1 96 ? -13.610 9.641 6.941 1.00 90.88 96 GLU A N 1
ATOM 705 C CA . GLU A 1 96 ? -14.070 10.651 5.993 1.00 90.88 96 GLU A CA 1
ATOM 706 C C . GLU A 1 96 ? -14.358 9.998 4.634 1.00 90.88 96 GLU A C 1
ATOM 708 O O . GLU A 1 96 ? -13.505 9.301 4.072 1.00 90.88 96 GLU A O 1
ATOM 713 N N . ILE A 1 97 ? -15.568 10.203 4.116 1.00 89.56 97 ILE A N 1
ATOM 714 C CA . ILE A 1 97 ? -15.999 9.766 2.786 1.00 89.56 97 ILE A CA 1
ATOM 715 C C . ILE A 1 97 ? -16.645 10.970 2.106 1.00 89.56 97 ILE A C 1
ATOM 717 O O . ILE A 1 97 ? -17.613 11.520 2.617 1.00 89.56 97 ILE A O 1
ATOM 721 N N . ASP A 1 98 ? -16.087 11.392 0.970 1.00 88.94 98 ASP A N 1
ATOM 722 C CA . ASP A 1 98 ? -16.565 12.542 0.188 1.00 88.94 98 ASP A CA 1
ATOM 723 C C . ASP A 1 98 ? -16.746 13.838 1.017 1.00 88.94 98 ASP A C 1
ATOM 725 O O . ASP A 1 98 ? -17.622 14.657 0.739 1.00 88.94 98 ASP A O 1
ATOM 729 N N . GLY A 1 99 ? -15.893 14.038 2.031 1.00 89.31 99 GLY A N 1
ATOM 730 C CA . GLY A 1 99 ? -15.923 15.195 2.933 1.00 89.31 99 GLY A CA 1
ATOM 731 C C . GLY A 1 99 ? -16.918 15.087 4.095 1.00 89.31 99 GLY A C 1
ATOM 732 O O . GLY A 1 99 ? -17.064 16.043 4.856 1.00 89.31 99 GLY A O 1
ATOM 733 N N . GLU A 1 100 ? -17.597 13.949 4.250 1.00 94.31 100 GLU A N 1
ATOM 734 C CA . GLU A 1 100 ? -18.489 13.665 5.374 1.00 94.31 100 GLU A CA 1
ATOM 735 C C . GLU A 1 100 ? -17.855 12.655 6.338 1.00 94.31 100 GLU A C 1
ATOM 737 O O . GLU A 1 100 ? -17.303 11.632 5.929 1.00 94.31 100 GLU A O 1
ATOM 742 N N . GLU A 1 101 ? -17.960 12.925 7.640 1.00 95.75 101 GLU A N 1
ATOM 743 C CA . GLU A 1 101 ? -17.571 11.968 8.674 1.00 95.75 101 GLU A CA 1
ATOM 744 C C . GLU A 1 101 ? -18.655 10.897 8.836 1.00 95.75 101 GLU A C 1
ATOM 746 O O . GLU A 1 101 ? -19.797 11.179 9.203 1.00 95.75 101 GLU A O 1
ATOM 751 N N . ILE A 1 102 ? -18.280 9.643 8.600 1.00 95.31 102 ILE A N 1
ATOM 752 C CA . ILE A 1 102 ? -19.151 8.477 8.716 1.00 95.31 102 ILE A CA 1
ATOM 753 C C . ILE A 1 102 ? -18.591 7.555 9.794 1.00 95.31 102 ILE A C 1
ATOM 755 O O . ILE A 1 102 ? -17.422 7.173 9.765 1.00 95.31 102 ILE A O 1
ATOM 759 N N . THR A 1 103 ? -19.439 7.160 10.744 1.00 95.56 103 THR A N 1
ATOM 760 C CA . THR A 1 103 ? -19.101 6.095 11.698 1.00 95.56 103 THR A CA 1
ATOM 761 C C . THR A 1 103 ? -19.349 4.741 11.046 1.00 95.56 103 THR A C 1
ATOM 763 O O . THR A 1 103 ? -20.444 4.469 10.554 1.00 95.56 103 THR A O 1
ATOM 766 N N . LEU A 1 104 ? -18.335 3.884 11.039 1.00 94.50 104 LEU A N 1
ATOM 767 C CA . LEU A 1 104 ? -18.447 2.533 10.514 1.00 94.50 104 LEU A CA 1
ATOM 768 C C . LEU A 1 104 ? -19.240 1.656 11.478 1.00 94.50 104 LEU A C 1
ATOM 770 O O . LEU A 1 104 ? -18.788 1.350 12.575 1.00 94.50 104 LEU A O 1
ATOM 774 N N . GLU A 1 105 ? -20.405 1.200 11.043 1.00 93.62 105 GLU A N 1
ATOM 775 C CA . GLU A 1 105 ? -21.187 0.187 11.745 1.00 93.62 105 GLU A CA 1
ATOM 776 C C . GLU A 1 105 ? -21.006 -1.142 11.012 1.00 93.62 105 GLU A C 1
ATOM 778 O O . GLU A 1 105 ? -21.574 -1.353 9.941 1.00 93.62 105 GLU A O 1
ATOM 783 N N . THR A 1 106 ? -20.184 -2.044 11.544 1.00 92.75 106 THR A N 1
ATOM 784 C CA . THR A 1 106 ? -19.922 -3.345 10.900 1.00 92.75 106 THR A CA 1
ATOM 785 C C . THR A 1 106 ? -20.658 -4.490 11.589 1.00 92.75 106 THR A C 1
ATOM 787 O O . THR A 1 106 ? -20.846 -5.559 11.000 1.00 92.75 106 THR A O 1
ATOM 790 N N . LYS A 1 107 ? -21.156 -4.272 12.812 1.00 89.56 107 LYS A N 1
ATOM 791 C CA . LYS A 1 107 ? -21.976 -5.244 13.546 1.00 89.56 107 LYS A CA 1
ATOM 792 C C . LYS A 1 107 ? -23.352 -5.452 12.915 1.00 89.56 107 LYS A C 1
ATOM 794 O O . LYS A 1 107 ? -24.041 -4.519 12.527 1.00 89.56 107 LYS A O 1
ATOM 799 N N . GLY A 1 108 ? -23.793 -6.711 12.870 1.00 81.31 108 GLY A N 1
ATOM 800 C CA . GLY A 1 108 ? -25.144 -7.085 12.427 1.00 81.31 108 GLY A CA 1
ATOM 801 C C . GLY A 1 108 ? -25.346 -7.122 10.907 1.00 81.31 108 GLY A C 1
ATOM 802 O O . GLY A 1 108 ? -26.381 -7.611 10.447 1.00 81.31 108 GLY A O 1
ATOM 803 N N . TYR A 1 109 ? -24.358 -6.692 10.121 1.00 81.06 109 TYR A N 1
ATOM 804 C CA . TYR A 1 109 ? -24.382 -6.796 8.666 1.00 81.06 109 TYR A CA 1
ATOM 805 C C . TYR A 1 109 ? -23.931 -8.182 8.193 1.00 81.06 109 TYR A C 1
ATOM 807 O O . TYR A 1 109 ? -23.089 -8.844 8.800 1.00 81.06 109 TYR A O 1
ATOM 815 N N . ARG A 1 110 ? -24.509 -8.646 7.079 1.00 84.06 110 ARG A N 1
ATOM 816 C CA . ARG A 1 110 ? -24.078 -9.888 6.426 1.00 84.06 110 ARG A CA 1
ATOM 817 C C . ARG A 1 110 ? -22.986 -9.578 5.417 1.00 84.06 110 ARG A C 1
ATOM 819 O O . ARG A 1 110 ? -23.238 -8.858 4.452 1.00 84.06 110 ARG A O 1
ATOM 826 N N . VAL A 1 111 ? -21.825 -10.201 5.596 1.00 88.06 111 VAL A N 1
ATOM 827 C CA . VAL A 1 111 ? -20.774 -10.229 4.577 1.00 88.06 111 VAL A CA 1
ATOM 828 C C . VAL A 1 111 ? -21.344 -10.860 3.306 1.00 88.06 111 VAL A C 1
ATOM 830 O O . VAL A 1 111 ? -21.871 -11.974 3.333 1.00 88.06 111 VAL A O 1
ATOM 833 N N . ARG A 1 112 ? -21.270 -10.128 2.192 1.00 90.69 112 ARG A N 1
ATOM 834 C CA . ARG A 1 112 ? -21.553 -10.658 0.858 1.00 90.69 112 ARG A CA 1
ATOM 835 C C . ARG A 1 112 ? -20.248 -10.754 0.097 1.00 90.69 112 ARG A C 1
ATOM 837 O O . ARG A 1 112 ? -19.656 -9.737 -0.246 1.00 90.69 112 ARG A O 1
ATOM 844 N N . GLU A 1 113 ? -19.824 -11.976 -0.178 1.00 88.81 113 GLU A N 1
ATOM 845 C CA . GLU A 1 113 ? -18.683 -12.209 -1.050 1.00 88.81 113 GLU A CA 1
ATOM 846 C C . GLU A 1 113 ? -19.097 -11.977 -2.503 1.00 88.81 113 GLU A C 1
ATOM 848 O O . GLU A 1 113 ? -19.995 -12.642 -3.023 1.00 88.81 113 GLU A O 1
ATOM 853 N N . ASN A 1 114 ? -18.434 -11.028 -3.159 1.00 90.12 114 ASN A N 1
ATOM 854 C CA . ASN A 1 114 ? -18.529 -10.860 -4.601 1.00 90.12 114 ASN A CA 1
ATOM 855 C C . ASN A 1 114 ? -17.338 -11.572 -5.249 1.00 90.12 114 ASN A C 1
ATOM 857 O O . ASN A 1 114 ? -16.260 -11.000 -5.392 1.00 90.12 114 ASN A O 1
ATOM 861 N N . GLY A 1 115 ? -17.510 -12.856 -5.556 1.00 91.06 115 GLY A N 1
ATOM 862 C CA . GLY A 1 115 ? -16.491 -13.631 -6.259 1.00 91.06 115 GLY A CA 1
ATOM 863 C C . GLY A 1 115 ? -16.408 -13.267 -7.744 1.00 91.06 115 GLY A C 1
ATOM 864 O O . GLY A 1 115 ? -17.312 -12.642 -8.290 1.00 91.06 115 GLY A O 1
ATOM 865 N N . MET A 1 116 ? -15.353 -13.735 -8.419 1.00 93.19 116 MET A N 1
ATOM 866 C CA . MET A 1 116 ? -15.215 -13.558 -9.869 1.00 93.19 116 MET A CA 1
ATOM 867 C C . MET A 1 116 ? -16.428 -14.127 -10.624 1.00 93.19 116 MET A C 1
ATOM 869 O O . MET A 1 116 ? -16.808 -15.293 -10.435 1.00 93.19 116 MET A O 1
ATOM 873 N N . SER A 1 117 ? -16.981 -13.318 -11.524 1.00 94.69 117 SER A N 1
ATOM 874 C CA . SER A 1 117 ? -17.959 -13.699 -12.542 1.00 94.69 117 SER A CA 1
ATOM 875 C C . SER A 1 117 ? -17.390 -14.741 -13.513 1.00 94.69 117 SER A C 1
ATOM 877 O O . SER A 1 117 ? -16.190 -15.008 -13.546 1.00 94.69 117 SER A O 1
ATOM 879 N N . LEU A 1 118 ? -18.246 -15.343 -14.345 1.00 94.56 118 LEU A N 1
ATOM 880 C CA . LEU A 1 118 ? -17.796 -16.310 -15.356 1.00 94.56 118 LEU A CA 1
ATOM 881 C C . LEU A 1 118 ? -16.776 -15.704 -16.332 1.00 94.56 118 LEU A C 1
ATOM 883 O O . LEU A 1 118 ? -15.806 -16.369 -16.688 1.00 94.56 118 LEU A O 1
ATOM 887 N N . ILE A 1 119 ? -16.977 -14.443 -16.727 1.00 95.81 119 ILE A N 1
ATOM 888 C CA . ILE A 1 119 ? -16.071 -13.737 -17.639 1.00 95.81 119 ILE A CA 1
ATOM 889 C C . ILE A 1 119 ? -14.740 -13.464 -16.936 1.00 95.81 119 ILE A C 1
ATOM 891 O O . ILE A 1 119 ? -13.695 -13.774 -17.493 1.00 95.81 119 ILE A O 1
ATOM 895 N N . GLU A 1 120 ? -14.759 -12.970 -15.696 1.00 94.94 120 GLU A N 1
ATOM 896 C CA . GLU A 1 120 ? -13.531 -12.729 -14.924 1.00 94.94 120 GLU A CA 1
ATOM 897 C C . GLU A 1 120 ? -12.761 -14.023 -14.655 1.00 94.94 120 GLU A C 1
ATOM 899 O O . GLU A 1 120 ? -11.545 -14.040 -14.793 1.00 94.94 120 GLU A O 1
ATOM 904 N N . ARG A 1 121 ? -13.446 -15.135 -14.359 1.00 94.00 121 ARG A N 1
ATOM 905 C CA . ARG A 1 121 ? -12.804 -16.452 -14.205 1.00 94.00 121 ARG A CA 1
ATOM 906 C C . ARG A 1 121 ? -12.129 -16.912 -15.490 1.00 94.00 121 ARG A C 1
ATOM 908 O O . ARG A 1 121 ? -11.029 -17.453 -15.431 1.00 94.00 121 ARG A O 1
ATOM 915 N N . PHE A 1 122 ? -12.775 -16.708 -16.637 1.00 93.31 122 PHE A N 1
ATOM 916 C CA . PHE A 1 122 ? -12.183 -17.023 -17.934 1.00 93.31 122 PHE A CA 1
ATOM 917 C C . PHE A 1 122 ? -10.965 -16.138 -18.222 1.00 93.31 122 PHE A C 1
ATOM 919 O O . PHE A 1 122 ? -9.905 -16.659 -18.559 1.00 93.31 122 PHE A O 1
ATOM 926 N N . LEU A 1 123 ? -11.086 -14.821 -18.026 1.00 94.06 123 LEU A N 1
ATOM 927 C CA . LEU A 1 123 ? -9.987 -13.869 -18.210 1.00 94.06 123 LEU A CA 1
ATOM 928 C C . LEU A 1 123 ? -8.807 -14.172 -17.278 1.00 94.06 123 LEU A C 1
ATOM 930 O O . LEU A 1 123 ? -7.655 -14.156 -17.707 1.00 94.06 123 LEU A O 1
ATOM 934 N N . HIS A 1 124 ? -9.093 -14.514 -16.023 1.00 92.75 124 HIS A N 1
ATOM 935 C CA . HIS A 1 124 ? -8.091 -14.937 -15.055 1.00 92.75 124 HIS A CA 1
ATOM 936 C C . HIS A 1 124 ? -7.396 -16.227 -15.507 1.00 92.75 124 HIS A C 1
ATOM 938 O O . HIS A 1 124 ? -6.176 -16.322 -15.439 1.00 92.75 124 HIS A O 1
ATOM 944 N N . ALA A 1 125 ? -8.149 -17.206 -16.020 1.00 91.94 125 ALA A N 1
ATOM 945 C CA . ALA A 1 125 ? -7.574 -18.447 -16.528 1.00 91.94 125 ALA A CA 1
ATOM 946 C C . ALA A 1 125 ? -6.638 -18.206 -17.723 1.00 91.94 125 ALA A C 1
ATOM 948 O O . ALA A 1 125 ? -5.538 -18.741 -17.741 1.00 91.94 125 ALA A O 1
ATOM 949 N N . ILE A 1 126 ? -7.015 -17.374 -18.698 1.00 92.69 126 ILE A N 1
ATOM 950 C CA . ILE A 1 126 ? -6.143 -17.099 -19.858 1.00 92.69 126 ILE A CA 1
ATOM 951 C C . ILE A 1 126 ? -4.973 -16.159 -19.540 1.00 92.69 126 ILE A C 1
ATOM 953 O O . ILE A 1 126 ? -4.076 -16.018 -20.365 1.00 92.69 126 ILE A O 1
ATOM 957 N N . SER A 1 127 ? -4.981 -15.511 -18.373 1.00 91.69 127 SER A N 1
ATOM 958 C CA . SER A 1 127 ? -3.854 -14.702 -17.894 1.00 91.69 127 SER A CA 1
ATOM 959 C C . SER A 1 127 ? -2.701 -15.567 -17.375 1.00 91.69 127 SER A C 1
ATOM 961 O O . SER A 1 127 ? -1.585 -15.069 -17.243 1.00 91.69 127 SER A O 1
ATOM 963 N N . ASP A 1 128 ? -2.941 -16.857 -17.105 1.00 91.50 128 ASP A N 1
ATOM 964 C CA . ASP A 1 128 ? -1.878 -17.823 -16.827 1.00 91.50 128 ASP A CA 1
ATOM 965 C C . ASP A 1 128 ? -1.073 -18.079 -18.117 1.00 91.50 128 ASP A C 1
ATOM 967 O O . ASP A 1 128 ? -1.645 -18.552 -19.108 1.00 91.50 128 ASP A O 1
ATOM 971 N N . PRO A 1 129 ? 0.248 -17.816 -18.133 1.00 87.12 129 PRO A N 1
ATOM 972 C CA . PRO A 1 129 ? 1.075 -18.011 -19.321 1.00 87.12 129 PRO A CA 1
ATOM 973 C C . PRO A 1 129 ? 1.027 -19.436 -19.886 1.00 87.12 129 PRO A C 1
ATOM 975 O O . PRO A 1 129 ? 1.111 -19.612 -21.102 1.00 87.12 129 PRO A O 1
ATOM 978 N N . ASN A 1 130 ? 0.859 -20.458 -19.040 1.00 92.00 130 ASN A N 1
ATOM 979 C CA . ASN A 1 130 ? 0.760 -21.850 -19.479 1.00 92.00 130 ASN A CA 1
ATOM 980 C C . ASN A 1 130 ? -0.553 -22.093 -20.227 1.00 92.00 130 ASN A C 1
ATOM 982 O O . ASN A 1 130 ? -0.564 -22.733 -21.279 1.00 92.00 130 ASN A O 1
ATOM 986 N N . ILE A 1 131 ? -1.660 -21.554 -19.706 1.00 91.88 131 ILE A N 1
ATOM 987 C CA . ILE A 1 131 ? -2.975 -21.655 -20.349 1.00 91.88 131 ILE A CA 1
ATOM 988 C C . ILE A 1 131 ? -2.970 -20.859 -21.657 1.00 91.88 131 ILE A C 1
ATOM 990 O O . ILE A 1 131 ? -3.391 -21.382 -22.691 1.00 91.88 131 ILE A O 1
ATOM 994 N N . ALA A 1 132 ? -2.431 -19.637 -21.645 1.00 90.00 132 ALA A N 1
ATOM 995 C CA . ALA A 1 132 ? -2.281 -18.809 -22.837 1.00 90.00 132 ALA A CA 1
ATOM 996 C C . ALA A 1 132 ? -1.481 -19.528 -23.935 1.00 90.00 132 ALA A C 1
ATOM 998 O O . ALA A 1 132 ? -1.901 -19.557 -25.093 1.00 90.00 132 ALA A O 1
ATOM 999 N N . TYR A 1 133 ? -0.363 -20.163 -23.574 1.00 89.44 133 TYR A N 1
ATOM 1000 C CA . TYR A 1 133 ? 0.485 -20.897 -24.511 1.00 89.44 133 TYR A CA 1
ATOM 1001 C C . TYR A 1 133 ? -0.229 -22.097 -25.149 1.00 89.44 133 TYR A C 1
ATOM 1003 O O . TYR A 1 133 ? -0.130 -22.300 -26.362 1.00 89.44 133 TYR A O 1
ATOM 1011 N N . ILE A 1 134 ? -0.987 -22.874 -24.366 1.00 92.38 134 ILE A N 1
ATOM 1012 C CA . ILE A 1 134 ? -1.786 -23.997 -24.885 1.00 92.38 134 ILE A CA 1
ATOM 1013 C C . ILE A 1 134 ? -2.832 -23.490 -25.884 1.00 92.38 134 ILE A C 1
ATOM 1015 O O . ILE A 1 134 ? -2.949 -24.039 -26.979 1.00 92.38 134 ILE A O 1
ATOM 1019 N N . LEU A 1 135 ? -3.564 -22.428 -25.536 1.00 91.00 135 LEU A N 1
ATOM 1020 C CA . LEU A 1 135 ? -4.594 -21.850 -26.403 1.00 91.00 135 LEU A CA 1
ATOM 1021 C C . LEU A 1 135 ? -4.009 -21.303 -27.711 1.00 91.00 135 LEU A C 1
ATOM 1023 O O . LEU A 1 135 ? -4.564 -21.568 -28.776 1.00 91.00 135 LEU A O 1
ATOM 1027 N N . LEU A 1 136 ? -2.871 -20.604 -27.648 1.00 91.31 136 LEU A N 1
ATOM 1028 C CA . LEU A 1 136 ? -2.141 -20.138 -28.831 1.00 91.31 136 LEU A CA 1
ATOM 1029 C C . LEU A 1 136 ? -1.678 -21.307 -29.708 1.00 91.31 136 LEU A C 1
ATOM 1031 O O . LEU A 1 136 ? -1.832 -21.256 -30.926 1.00 91.31 136 LEU A O 1
ATOM 1035 N N . SER A 1 137 ? -1.161 -22.376 -29.097 1.00 92.50 137 SER A N 1
ATOM 1036 C CA . SER A 1 137 ? -0.691 -23.564 -29.818 1.00 92.50 137 SER A CA 1
ATOM 1037 C C . SER A 1 137 ? 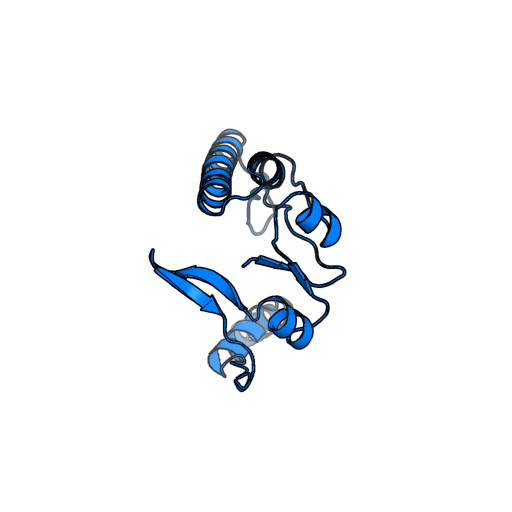-1.836 -24.260 -30.554 1.00 92.50 137 SER A C 1
ATOM 1039 O O . SER A 1 137 ? -1.716 -24.550 -31.741 1.00 92.50 137 SER A O 1
ATOM 1041 N N . VAL A 1 138 ? -2.976 -24.470 -29.887 1.00 92.94 138 VAL A N 1
ATOM 1042 C CA . VAL A 1 138 ? -4.178 -25.046 -30.512 1.00 92.94 138 VAL A CA 1
ATOM 1043 C C . VAL A 1 138 ? -4.712 -24.133 -31.615 1.00 92.94 138 VAL A C 1
ATOM 1045 O O . VAL A 1 138 ? -5.008 -24.614 -32.703 1.00 92.94 138 VAL A O 1
ATOM 1048 N N . GLY A 1 139 ? -4.783 -22.822 -31.366 1.00 90.44 139 GLY A N 1
ATOM 1049 C CA . GLY A 1 139 ? -5.215 -21.841 -32.362 1.00 90.44 139 GLY A CA 1
ATOM 1050 C C . GLY A 1 139 ? -4.315 -21.793 -33.598 1.00 90.44 139 GLY A C 1
ATOM 1051 O O . GLY A 1 139 ? -4.807 -21.546 -34.689 1.00 90.44 139 GLY A O 1
ATOM 1052 N N . SER A 1 140 ? -3.017 -22.071 -33.449 1.00 91.88 140 SER A N 1
ATOM 1053 C CA . SER A 1 140 ? -2.063 -22.108 -34.566 1.00 91.88 140 SER A CA 1
ATOM 1054 C C . SER A 1 140 ? -2.170 -23.356 -35.456 1.00 91.88 140 SER A C 1
ATOM 1056 O O . SER A 1 140 ? -1.665 -23.344 -36.576 1.00 91.88 140 SER A O 1
ATOM 1058 N N . LEU A 1 141 ? -2.793 -24.432 -34.959 1.00 89.69 141 LEU A N 1
ATOM 1059 C CA . LEU A 1 141 ? -3.002 -25.690 -35.691 1.00 89.69 141 LEU A CA 1
ATOM 1060 C C . LEU A 1 141 ? -4.319 -25.716 -36.485 1.00 89.69 141 LEU A C 1
ATOM 1062 O O . LEU A 1 141 ? -4.533 -26.654 -37.257 1.00 89.69 141 LEU A O 1
ATOM 1066 N N . GLY A 1 142 ? -5.203 -24.744 -36.240 1.00 70.19 142 GLY A N 1
ATOM 1067 C CA . GLY A 1 142 ? -6.518 -24.605 -36.870 1.00 70.19 142 GLY A CA 1
ATOM 1068 C C . GLY A 1 142 ? -6.539 -23.653 -38.055 1.00 70.19 142 GLY A C 1
ATOM 1069 O O . GLY A 1 142 ? -5.636 -22.795 -38.160 1.00 70.19 142 GLY A O 1
#

Radius of gyration: 20.47 Å; chains: 1; bounding box: 44×41×52 Å